Protein AF-A0A1Q7E2Q4-F1 (afdb_monomer)

Mean predicted aligned error: 7.89 Å

Sequence (112 aa):
MSAFFLVLAVLQAPPPLDEGSFVVRQDTIEIAREEFRLFAGRPAGGWSLAATTRYNHTPPGVVLSPILELAADSTPLALQYDVGDPREPVRILGQAGRGRFTLPPGRPERRR

pLDDT: mean 84.45, std 14.51, range [40.44, 97.88]

Nearest PDB structures (foldseek):
  2h1t-assembly1_B  TM=5.116E-01  e=1.587E+00  Pseudomonas aeruginosa

Secondary structure (DSSP, 8-state):
--HHHHHHHHHTPPSPSEEEEEEEEETTEEEEEEEEEEEE-TTT--EEEEEEEEE-SSSSPEEEEEEEEE-TT--EEEEEEEEE-SS--EEEEEEEETTEEE--EEPPP---

Structure (mmCIF, N/CA/C/O backbone):
data_AF-A0A1Q7E2Q4-F1
#
_entry.id   AF-A0A1Q7E2Q4-F1
#
loop_
_atom_site.group_PDB
_atom_site.id
_atom_site.type_symbol
_atom_site.label_atom_id
_atom_site.label_alt_id
_atom_site.label_comp_id
_atom_site.label_asym_id
_atom_site.label_entity_id
_atom_site.label_seq_id
_atom_site.pdbx_PDB_ins_code
_atom_site.Cartn_x
_atom_site.Cartn_y
_atom_site.Cartn_z
_atom_site.occupancy
_atom_site.B_iso_or_equiv
_atom_site.auth_seq_id
_atom_site.auth_comp_id
_atom_site.auth_asym_id
_atom_site.auth_atom_id
_atom_site.pdbx_PDB_model_num
ATOM 1 N N . MET A 1 1 ? 19.815 -4.818 3.790 1.0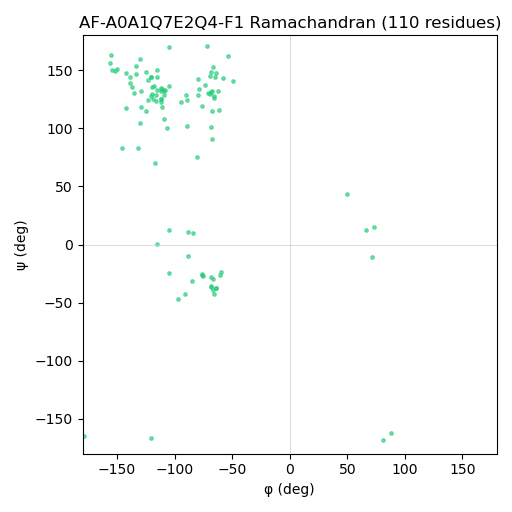0 40.44 1 MET A N 1
ATOM 2 C CA . MET A 1 1 ? 20.115 -3.441 3.342 1.00 40.44 1 MET A CA 1
ATOM 3 C C . MET A 1 1 ? 19.068 -2.866 2.374 1.00 40.44 1 MET A C 1
ATOM 5 O O . MET A 1 1 ? 19.257 -1.734 1.978 1.00 40.44 1 MET A O 1
ATOM 9 N N . SER A 1 2 ? 17.957 -3.545 2.029 1.00 51.09 2 SER A N 1
ATOM 10 C CA . SER A 1 2 ? 17.002 -3.050 1.004 1.00 51.09 2 SER A CA 1
ATOM 11 C C . SER A 1 2 ? 15.920 -2.072 1.481 1.00 51.09 2 SER A C 1
ATOM 13 O O . SER A 1 2 ? 15.535 -1.204 0.712 1.00 51.09 2 SER A O 1
ATOM 15 N N . ALA A 1 3 ? 15.435 -2.159 2.726 1.00 46.00 3 ALA A N 1
ATOM 16 C CA . ALA A 1 3 ? 14.310 -1.321 3.178 1.00 46.00 3 ALA A CA 1
ATOM 17 C C . ALA A 1 3 ? 14.651 0.182 3.261 1.00 46.00 3 ALA A C 1
ATOM 19 O O . ALA A 1 3 ? 13.801 1.029 3.019 1.00 46.00 3 ALA A O 1
ATOM 20 N N . PHE A 1 4 ? 15.917 0.520 3.534 1.00 47.38 4 PHE A N 1
ATOM 21 C CA . PHE A 1 4 ? 16.378 1.914 3.582 1.00 47.38 4 PHE A CA 1
ATOM 22 C C . PHE A 1 4 ? 16.380 2.585 2.198 1.00 47.38 4 PHE A C 1
ATOM 24 O O . PHE A 1 4 ? 16.188 3.793 2.098 1.00 47.38 4 PHE A O 1
ATOM 31 N N . PHE A 1 5 ? 16.554 1.809 1.122 1.00 54.44 5 PHE A N 1
ATOM 32 C CA . PHE A 1 5 ? 16.564 2.349 -0.239 1.00 54.44 5 PHE A CA 1
ATOM 33 C C . PHE A 1 5 ? 15.163 2.695 -0.757 1.00 54.44 5 PHE A C 1
ATOM 35 O O . PHE A 1 5 ? 15.050 3.611 -1.563 1.00 54.44 5 PHE A O 1
ATOM 42 N N . LEU A 1 6 ? 14.103 2.048 -0.258 1.00 57.53 6 LEU A N 1
ATOM 43 C CA . LEU A 1 6 ? 12.718 2.348 -0.654 1.00 57.53 6 LEU A CA 1
ATOM 44 C C . LEU A 1 6 ? 12.288 3.758 -0.222 1.00 57.53 6 LEU A C 1
ATOM 46 O O . LEU A 1 6 ? 11.711 4.502 -1.008 1.00 57.53 6 LEU A O 1
ATOM 50 N N . VAL A 1 7 ? 12.641 4.170 1.000 1.00 57.31 7 VAL A N 1
ATOM 51 C CA . VAL A 1 7 ? 12.321 5.517 1.511 1.00 57.31 7 VAL A CA 1
ATOM 52 C C . VAL A 1 7 ? 13.082 6.604 0.738 1.00 57.31 7 VAL A C 1
ATOM 54 O O . VAL A 1 7 ? 12.517 7.646 0.412 1.00 57.31 7 VAL A O 1
ATOM 57 N N . LEU A 1 8 ? 14.349 6.349 0.393 1.00 56.81 8 LEU A N 1
ATOM 58 C CA . LEU A 1 8 ? 15.168 7.255 -0.420 1.00 56.81 8 LEU A CA 1
ATOM 59 C C . LEU A 1 8 ? 14.680 7.352 -1.874 1.00 56.81 8 LEU A C 1
ATOM 61 O O . LEU A 1 8 ? 14.695 8.443 -2.441 1.00 56.81 8 LEU A O 1
ATOM 65 N N . ALA A 1 9 ? 14.201 6.249 -2.455 1.00 57.75 9 ALA A N 1
ATOM 66 C CA . ALA A 1 9 ? 13.645 6.231 -3.806 1.00 57.75 9 ALA A CA 1
ATOM 67 C C . ALA A 1 9 ? 12.374 7.088 -3.922 1.00 57.75 9 ALA A C 1
ATOM 69 O O . ALA A 1 9 ? 12.218 7.798 -4.909 1.00 57.75 9 ALA A O 1
ATOM 70 N N . VAL A 1 10 ? 11.511 7.099 -2.899 1.00 57.84 10 VAL A N 1
ATOM 71 C CA . VAL A 1 10 ? 10.313 7.960 -2.870 1.00 57.84 10 VAL A CA 1
ATOM 72 C C . VAL A 1 10 ? 10.682 9.445 -2.756 1.00 57.84 10 VAL A C 1
ATOM 74 O O . VAL A 1 10 ? 10.022 10.289 -3.357 1.00 57.84 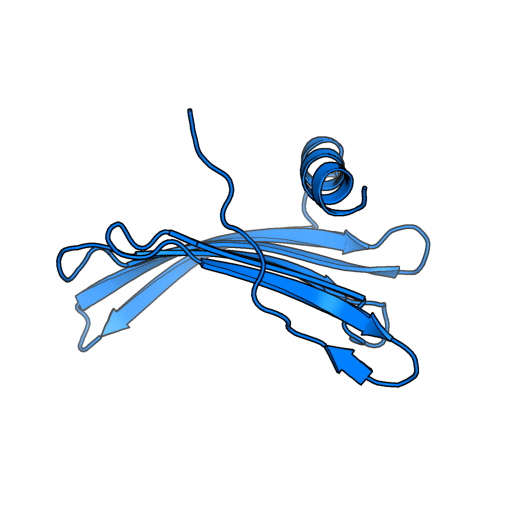10 VAL A O 1
ATOM 77 N N . LEU A 1 11 ? 11.746 9.788 -2.022 1.00 59.06 11 LEU A N 1
ATOM 78 C CA . LEU A 1 11 ? 12.146 11.186 -1.810 1.00 59.06 11 LEU A CA 1
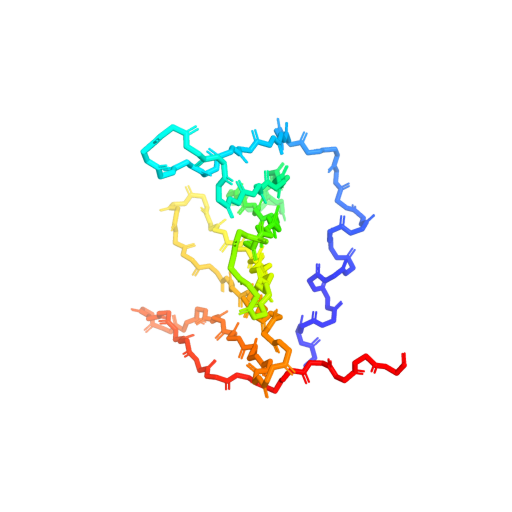ATOM 79 C C . LEU A 1 11 ? 12.853 11.816 -3.024 1.00 59.06 11 LEU A C 1
ATOM 81 O O . LEU A 1 11 ? 12.828 13.035 -3.175 1.00 59.06 11 LEU A O 1
ATOM 85 N N . GLN A 1 12 ? 13.481 11.000 -3.877 1.00 62.88 12 GLN A N 1
ATOM 86 C CA . GLN A 1 12 ? 14.110 11.429 -5.137 1.00 62.88 12 GLN A CA 1
ATOM 87 C C . GLN A 1 12 ? 13.293 11.046 -6.380 1.00 62.88 12 GLN A C 1
ATOM 89 O O . GLN A 1 12 ? 13.802 11.112 -7.502 1.00 62.88 12 GLN A O 1
ATOM 94 N N . ALA A 1 13 ? 12.042 10.620 -6.193 1.00 61.47 13 ALA A N 1
ATOM 95 C CA . ALA A 1 13 ? 11.203 10.186 -7.292 1.00 61.47 13 ALA A CA 1
ATOM 96 C C . ALA A 1 13 ? 10.901 11.359 -8.249 1.00 61.47 13 ALA A C 1
ATOM 98 O O . ALA A 1 13 ? 10.726 12.498 -7.804 1.00 61.47 13 ALA A O 1
ATOM 99 N N . PRO A 1 14 ? 10.813 11.104 -9.569 1.00 70.44 14 PRO A N 1
ATOM 100 C CA . PRO A 1 14 ? 10.190 12.046 -10.497 1.00 70.44 14 PRO A CA 1
ATOM 101 C C . PRO A 1 14 ? 8.773 12.419 -10.015 1.00 70.44 14 PRO A C 1
ATOM 103 O O . PRO A 1 14 ? 8.205 11.690 -9.197 1.00 70.44 14 PRO A O 1
ATOM 106 N N . PRO A 1 15 ? 8.186 13.528 -10.510 1.00 82.56 15 PRO A N 1
ATOM 107 C CA . PRO A 1 15 ? 6.833 13.919 -10.123 1.00 82.56 15 PRO A CA 1
ATOM 108 C C . PRO A 1 15 ? 5.862 12.735 -10.255 1.00 82.56 15 PRO A C 1
ATOM 110 O O . PRO A 1 15 ? 6.010 11.940 -11.196 1.00 82.56 15 PRO A O 1
ATOM 113 N N . PRO A 1 16 ? 4.914 12.588 -9.310 1.00 89.94 16 PRO A N 1
ATOM 114 C CA . PRO A 1 16 ? 3.973 11.481 -9.339 1.00 89.94 16 PRO A CA 1
ATOM 115 C C . PRO A 1 16 ? 3.191 11.498 -10.655 1.00 89.94 16 PRO A C 1
ATOM 117 O O . PRO A 1 16 ? 2.876 12.556 -11.199 1.00 89.94 16 PRO A O 1
ATOM 120 N N . LEU A 1 17 ? 2.904 10.306 -11.177 1.00 93.00 17 LEU A N 1
ATOM 121 C CA . LEU A 1 17 ? 1.986 10.127 -12.299 1.00 93.00 17 LEU A CA 1
ATOM 122 C C . LEU A 1 17 ? 0.570 10.550 -11.915 1.00 93.00 17 LEU A C 1
ATOM 124 O O . LEU A 1 17 ? -0.148 11.101 -12.743 1.00 93.00 17 LEU A O 1
ATOM 128 N N . ASP A 1 18 ? 0.194 10.253 -10.674 1.00 95.31 18 ASP A N 1
ATOM 129 C CA . ASP A 1 18 ? -1.088 10.600 -10.083 1.00 95.31 18 ASP A CA 1
ATOM 130 C C . ASP A 1 18 ? -0.935 10.687 -8.562 1.00 95.31 18 ASP A C 1
ATOM 132 O O . ASP A 1 18 ? -0.104 9.998 -7.961 1.00 95.31 18 ASP A O 1
ATOM 136 N N . GLU A 1 19 ? -1.730 11.533 -7.931 1.00 97.00 19 GLU A N 1
ATOM 137 C CA . GLU A 1 19 ? -1.828 11.616 -6.482 1.00 97.00 19 GLU A CA 1
ATOM 138 C C . GLU A 1 19 ? -3.208 12.114 -6.076 1.00 97.00 19 GLU A C 1
ATOM 140 O O . GLU A 1 19 ? -3.856 12.892 -6.777 1.00 97.00 19 GLU A O 1
ATOM 145 N N . GLY A 1 20 ? -3.669 11.679 -4.911 1.00 97.50 20 GLY A N 1
ATOM 146 C CA . GLY A 1 20 ? -5.000 12.047 -4.475 1.00 97.50 20 GLY A CA 1
ATOM 147 C C . GLY A 1 20 ? -5.362 11.503 -3.114 1.00 97.50 20 GLY A C 1
ATOM 148 O O . GLY A 1 20 ? -4.517 11.065 -2.329 1.00 97.50 20 GLY A O 1
ATOM 149 N N . SER A 1 21 ? -6.661 11.555 -2.835 1.00 97.56 21 SER A N 1
ATOM 150 C CA . SER A 1 21 ? -7.211 11.001 -1.610 1.00 97.56 21 SER A CA 1
ATOM 151 C C . SER A 1 21 ? -8.518 10.269 -1.858 1.00 97.56 21 SER A C 1
ATOM 153 O O . SER A 1 21 ? -9.339 10.698 -2.670 1.00 97.56 21 SER A O 1
ATOM 155 N N . PHE A 1 22 ? -8.717 9.188 -1.112 1.00 96.38 22 PHE A N 1
ATOM 156 C CA . PHE A 1 22 ? -9.973 8.458 -1.040 1.00 96.38 22 PHE A CA 1
ATOM 157 C C . PHE A 1 22 ? -10.550 8.552 0.369 1.00 96.38 22 PHE A C 1
ATOM 159 O O . PHE A 1 22 ? -9.830 8.659 1.364 1.00 96.38 22 PHE A O 1
ATOM 166 N N . VAL A 1 23 ? -11.875 8.499 0.456 1.00 96.25 23 VAL A N 1
ATOM 167 C CA . VAL A 1 23 ? -12.596 8.431 1.726 1.00 96.25 23 VAL A CA 1
ATOM 168 C C . VAL A 1 23 ? -13.252 7.065 1.826 1.00 96.25 23 VAL A C 1
ATOM 170 O O . VAL A 1 23 ? -14.030 6.684 0.952 1.00 96.25 23 VAL A O 1
ATOM 173 N N . VAL A 1 24 ? -12.968 6.345 2.908 1.00 93.69 24 VAL A N 1
ATOM 174 C CA . VAL A 1 24 ? -13.636 5.084 3.233 1.00 93.69 24 VAL A CA 1
ATOM 175 C C . VAL A 1 24 ? -14.857 5.417 4.074 1.00 93.69 24 VAL A C 1
ATOM 177 O O . VAL A 1 24 ? -14.741 6.080 5.109 1.00 93.69 24 VAL A O 1
ATOM 180 N N . ARG A 1 25 ? -16.033 4.972 3.630 1.00 95.06 25 ARG A N 1
ATOM 181 C CA . ARG A 1 25 ? -17.293 5.202 4.337 1.00 95.06 25 ARG A CA 1
ATOM 182 C C . ARG A 1 25 ? -17.976 3.898 4.707 1.00 95.06 25 ARG A C 1
ATOM 184 O O . ARG A 1 25 ? -17.982 2.961 3.915 1.00 95.06 25 ARG A O 1
ATOM 191 N N . GLN A 1 26 ? -18.610 3.894 5.870 1.00 94.38 26 GLN A N 1
ATOM 192 C CA . GLN A 1 26 ? -19.547 2.868 6.307 1.00 94.38 26 GLN A CA 1
ATOM 193 C C . GLN A 1 26 ? -20.869 3.556 6.635 1.00 94.38 26 GLN A C 1
ATOM 195 O O . GLN A 1 26 ? -20.880 4.508 7.406 1.00 94.38 26 GLN A O 1
ATOM 200 N N . ASP A 1 27 ? -21.967 3.129 6.009 1.00 94.31 27 ASP A N 1
ATOM 201 C CA . ASP A 1 27 ? -23.303 3.702 6.237 1.00 94.31 27 ASP A CA 1
ATOM 202 C C . ASP A 1 27 ? -23.321 5.240 6.152 1.00 94.31 27 ASP A C 1
ATOM 204 O O . ASP A 1 27 ? -23.910 5.930 6.977 1.00 94.31 27 ASP A O 1
ATOM 208 N N . THR A 1 28 ? -22.634 5.785 5.137 1.00 92.38 28 THR A N 1
ATOM 209 C CA . THR A 1 28 ? -22.392 7.226 4.882 1.00 92.38 28 THR A CA 1
ATOM 210 C C . THR A 1 28 ? -21.421 7.938 5.830 1.00 92.38 28 THR A C 1
ATOM 212 O O . THR A 1 28 ? -20.958 9.034 5.510 1.00 92.38 28 THR A O 1
ATOM 215 N N . ILE A 1 29 ? -21.030 7.305 6.932 1.00 93.25 29 ILE A N 1
ATOM 216 C CA . ILE A 1 29 ? -20.071 7.838 7.898 1.00 93.25 29 ILE A CA 1
ATOM 217 C C . ILE A 1 29 ? -18.653 7.642 7.362 1.00 93.25 29 ILE A C 1
ATOM 219 O O . ILE A 1 29 ? -18.277 6.539 6.977 1.00 93.25 29 ILE A O 1
ATOM 223 N N . GLU A 1 30 ? -17.850 8.707 7.332 1.00 94.50 30 GLU A N 1
ATOM 224 C CA . GLU A 1 30 ? -16.414 8.617 7.040 1.00 94.50 30 GLU A CA 1
ATOM 225 C C . GLU A 1 30 ? -15.699 7.877 8.173 1.00 94.50 30 GLU A C 1
ATOM 227 O O . GLU A 1 30 ? -15.659 8.355 9.308 1.00 94.50 30 GLU A O 1
ATOM 232 N N . ILE A 1 31 ? -15.144 6.704 7.852 1.00 95.38 31 ILE A N 1
ATOM 233 C CA . ILE A 1 31 ? -14.434 5.857 8.814 1.00 95.38 31 ILE A CA 1
ATOM 234 C C . ILE A 1 31 ? -12.913 5.898 8.659 1.00 95.38 31 ILE A C 1
ATOM 236 O O . ILE A 1 31 ? -12.183 5.653 9.625 1.00 95.38 31 ILE A O 1
ATOM 240 N N . ALA A 1 32 ? -12.434 6.238 7.461 1.00 96.06 32 ALA A N 1
ATOM 241 C CA . ALA A 1 32 ? -11.021 6.431 7.185 1.00 96.06 32 ALA A CA 1
ATOM 242 C C . ALA A 1 32 ? -10.787 7.353 5.991 1.00 96.06 32 ALA A C 1
ATOM 244 O O . ALA A 1 32 ? -11.662 7.558 5.146 1.00 96.06 32 ALA A O 1
ATOM 245 N N . ARG A 1 33 ? -9.558 7.851 5.902 1.00 96.56 33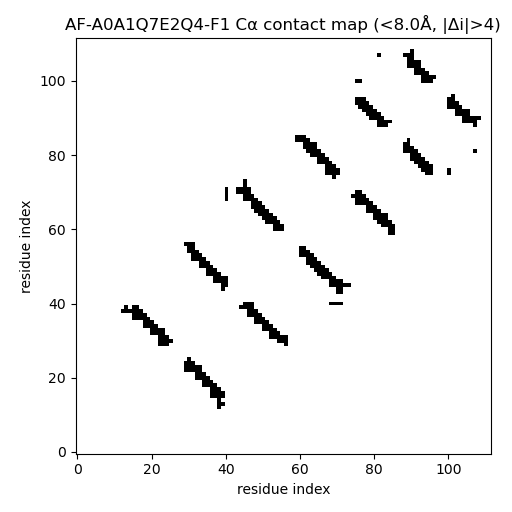 ARG A N 1
ATOM 246 C CA . ARG A 1 33 ? -9.060 8.616 4.762 1.00 96.56 33 ARG A CA 1
ATOM 247 C C . ARG A 1 33 ? -7.738 8.041 4.297 1.00 96.56 33 ARG A C 1
ATOM 249 O O . ARG A 1 33 ? -6.857 7.811 5.124 1.00 96.56 33 ARG A O 1
ATOM 256 N N . GLU A 1 34 ? -7.623 7.834 2.996 1.00 97.50 34 GLU A N 1
ATOM 257 C CA . GLU A 1 34 ? -6.407 7.400 2.320 1.00 97.50 34 GLU A CA 1
ATOM 258 C C . GLU A 1 34 ? -5.829 8.551 1.507 1.00 97.50 34 GLU A C 1
ATOM 260 O O . GLU A 1 34 ? -6.556 9.219 0.780 1.00 97.50 34 GLU A O 1
ATOM 265 N N . GLU A 1 35 ? -4.529 8.771 1.627 1.00 97.88 35 GLU A N 1
ATOM 266 C CA . GLU A 1 35 ? -3.741 9.636 0.750 1.00 97.88 35 GLU A CA 1
ATOM 267 C C . GLU A 1 35 ? -2.813 8.736 -0.061 1.00 97.88 35 GLU A C 1
ATOM 269 O O . GLU A 1 35 ? -2.176 7.856 0.522 1.00 97.88 35 GLU A O 1
ATOM 274 N N . PHE A 1 36 ? -2.719 8.937 -1.375 1.00 97.12 36 PHE A N 1
ATOM 275 C CA . PHE A 1 36 ? -1.876 8.110 -2.235 1.00 97.12 36 PHE A CA 1
ATOM 276 C C . PHE A 1 36 ? -1.038 8.938 -3.204 1.00 97.12 36 PHE A C 1
ATOM 278 O O . PHE A 1 36 ? -1.418 10.035 -3.613 1.00 97.12 36 PHE A O 1
ATOM 285 N N . ARG A 1 37 ? 0.098 8.364 -3.597 1.00 96.19 37 ARG A N 1
ATOM 286 C CA . ARG A 1 37 ? 0.951 8.825 -4.691 1.00 96.19 37 ARG A CA 1
ATOM 287 C C . ARG A 1 37 ? 1.367 7.642 -5.546 1.00 96.19 37 ARG A C 1
ATOM 289 O O . ARG A 1 37 ? 1.850 6.636 -5.022 1.00 96.19 37 ARG A O 1
ATOM 296 N N . LEU A 1 38 ? 1.202 7.789 -6.851 1.00 94.62 38 LEU A N 1
ATOM 297 C CA . LEU A 1 38 ? 1.575 6.821 -7.868 1.00 94.62 38 LEU A CA 1
ATOM 298 C C . LEU A 1 38 ? 2.774 7.353 -8.652 1.00 94.62 38 LEU A C 1
ATOM 300 O O . LEU A 1 38 ? 2.763 8.490 -9.115 1.00 94.62 38 LEU A O 1
ATOM 304 N N . PHE A 1 39 ? 3.795 6.532 -8.856 1.00 92.62 39 PHE A N 1
ATOM 305 C CA . PHE A 1 39 ? 5.000 6.903 -9.593 1.00 92.62 39 PHE A CA 1
ATOM 306 C C . PHE A 1 39 ? 5.253 5.930 -10.740 1.00 92.62 39 PHE A C 1
ATOM 308 O O . PHE A 1 39 ? 4.969 4.737 -10.645 1.00 92.62 39 PHE A O 1
ATOM 315 N N . ALA A 1 40 ? 5.838 6.434 -11.827 1.00 90.56 40 ALA A N 1
ATOM 316 C CA . ALA A 1 40 ? 6.291 5.593 -12.927 1.00 90.56 40 ALA A CA 1
ATOM 317 C C . ALA A 1 40 ? 7.516 4.774 -12.501 1.00 90.56 40 ALA A C 1
ATOM 319 O O . ALA A 1 40 ? 8.509 5.343 -12.041 1.00 90.56 40 ALA A O 1
ATOM 320 N N . GLY A 1 41 ? 7.488 3.463 -12.736 1.00 83.00 41 GLY A N 1
ATOM 321 C CA . GLY A 1 41 ? 8.657 2.604 -12.582 1.00 83.00 41 GLY A CA 1
ATOM 322 C C . GLY A 1 41 ? 9.695 2.913 -13.664 1.00 83.00 41 GLY A C 1
ATOM 323 O O . GLY A 1 41 ? 9.376 2.976 -14.853 1.00 83.00 41 GLY A O 1
ATOM 324 N N . ARG A 1 42 ? 10.952 3.137 -13.268 1.00 72.62 42 ARG A N 1
ATOM 325 C CA . ARG A 1 42 ? 12.071 3.407 -14.187 1.00 72.62 42 ARG A CA 1
ATOM 326 C C . ARG A 1 42 ? 13.294 2.570 -13.805 1.00 72.62 42 ARG A C 1
ATOM 328 O O . ARG A 1 42 ? 13.523 2.372 -12.616 1.00 72.62 42 ARG A O 1
ATOM 335 N N . PRO A 1 43 ? 14.121 2.126 -14.773 1.00 58.31 43 PRO A N 1
ATOM 336 C CA . PRO A 1 43 ? 13.976 2.270 -16.229 1.00 58.31 43 PRO A CA 1
ATOM 337 C C . PRO A 1 43 ? 13.177 1.139 -16.910 1.00 58.31 43 PRO A C 1
ATOM 339 O O . PRO A 1 43 ? 12.837 1.269 -18.079 1.00 58.31 43 PRO A O 1
ATOM 342 N N . ALA A 1 44 ? 12.864 0.046 -16.208 1.00 65.88 44 ALA A N 1
ATOM 343 C CA . ALA A 1 44 ? 12.265 -1.167 -16.784 1.00 65.88 44 ALA A CA 1
ATOM 344 C C . ALA A 1 44 ? 10.722 -1.134 -16.937 1.00 65.88 44 ALA A C 1
ATOM 346 O O . ALA A 1 44 ? 10.115 -2.159 -17.243 1.00 65.88 44 ALA A O 1
ATOM 347 N N . GLY A 1 45 ? 10.084 0.025 -16.731 1.00 83.69 45 GLY A N 1
ATOM 348 C CA . GLY A 1 45 ? 8.625 0.171 -16.700 1.00 83.69 45 GLY A CA 1
ATOM 349 C C . GLY A 1 45 ? 8.004 -0.231 -15.356 1.00 83.69 45 GLY A C 1
ATOM 350 O O . GLY A 1 45 ? 8.711 -0.406 -14.364 1.00 83.69 45 GLY A O 1
ATOM 351 N N . GLY A 1 46 ? 6.675 -0.359 -15.326 1.00 90.69 46 GLY A N 1
ATOM 352 C CA . GLY A 1 46 ? 5.910 -0.627 -14.103 1.00 90.69 46 GLY A CA 1
ATOM 353 C C . GLY A 1 46 ? 5.518 0.643 -13.352 1.00 90.69 46 GLY A C 1
ATOM 354 O O . GLY A 1 46 ? 5.519 1.741 -13.917 1.00 90.69 46 GLY A O 1
ATOM 355 N N . TRP A 1 47 ? 5.166 0.497 -12.080 1.00 93.38 47 TRP A N 1
ATOM 356 C CA . TRP A 1 47 ? 4.774 1.613 -11.224 1.00 93.38 47 TRP A CA 1
ATOM 357 C C . TRP A 1 47 ? 4.985 1.292 -9.750 1.00 93.38 47 TRP A C 1
ATOM 359 O O . TRP A 1 47 ? 5.012 0.128 -9.344 1.00 93.38 47 TRP A O 1
ATOM 369 N N . SER A 1 48 ? 5.129 2.341 -8.947 1.00 94.00 48 SER A N 1
ATOM 370 C CA . SER A 1 48 ? 5.116 2.234 -7.495 1.00 94.00 48 SER A CA 1
ATOM 371 C C . SER A 1 48 ? 3.992 3.065 -6.895 1.00 94.00 48 SER A C 1
ATOM 373 O O . SER A 1 48 ? 3.639 4.127 -7.404 1.00 94.00 48 SER A O 1
ATOM 375 N N . LEU A 1 49 ? 3.407 2.549 -5.821 1.00 95.12 49 LEU A N 1
ATOM 376 C CA . LEU A 1 49 ? 2.356 3.195 -5.047 1.00 95.12 49 LEU A CA 1
ATOM 377 C C . LEU A 1 49 ? 2.861 3.384 -3.627 1.00 95.12 49 LEU A C 1
ATOM 379 O O . LEU A 1 49 ? 3.307 2.425 -3.002 1.00 95.12 49 LEU A O 1
ATOM 383 N N . ALA A 1 50 ? 2.733 4.598 -3.109 1.00 96.06 50 ALA A N 1
ATOM 384 C CA . ALA A 1 50 ? 2.830 4.877 -1.687 1.00 96.06 50 ALA A CA 1
ATOM 385 C C . ALA A 1 50 ? 1.476 5.409 -1.219 1.00 96.06 50 ALA A C 1
ATOM 387 O O . ALA A 1 50 ? 0.991 6.400 -1.765 1.00 96.06 50 ALA A O 1
ATOM 388 N N . ALA A 1 51 ? 0.874 4.768 -0.220 1.00 96.75 51 ALA A N 1
ATOM 389 C CA . ALA A 1 51 ? -0.381 5.228 0.360 1.00 96.75 51 ALA A CA 1
ATOM 390 C C . ALA A 1 51 ? -0.307 5.307 1.886 1.00 96.75 51 ALA A C 1
ATOM 392 O O . ALA A 1 51 ? 0.569 4.727 2.531 1.00 96.75 51 ALA A O 1
ATOM 393 N N . THR A 1 52 ? -1.207 6.077 2.482 1.00 97.31 52 THR A N 1
ATOM 394 C CA . THR A 1 52 ? -1.406 6.133 3.930 1.00 97.31 52 THR A CA 1
ATOM 395 C C . THR A 1 52 ? -2.883 6.272 4.238 1.00 97.31 52 THR A C 1
ATOM 397 O O . THR A 1 52 ? -3.494 7.288 3.917 1.00 97.31 52 THR A O 1
ATOM 400 N N . THR A 1 53 ? -3.431 5.274 4.920 1.00 97.00 53 THR A N 1
ATOM 401 C CA . THR A 1 53 ? -4.838 5.193 5.305 1.00 97.00 53 THR A CA 1
ATOM 402 C C . THR A 1 53 ? -4.958 5.324 6.814 1.00 97.00 53 THR A C 1
ATOM 404 O O . THR A 1 53 ? -4.366 4.546 7.559 1.00 97.00 53 THR A O 1
ATOM 407 N N . ARG A 1 54 ? -5.718 6.312 7.289 1.00 95.50 54 ARG A N 1
ATOM 408 C CA . ARG A 1 54 ? -5.925 6.571 8.722 1.00 95.50 54 ARG A CA 1
ATOM 409 C C . ARG A 1 54 ? -7.355 6.213 9.111 1.00 95.50 54 ARG A C 1
ATOM 411 O O . ARG A 1 54 ? -8.281 6.933 8.743 1.00 95.50 54 ARG A O 1
ATOM 418 N N . TYR A 1 55 ? -7.525 5.117 9.848 1.00 94.19 55 TYR A N 1
ATOM 419 C CA . TYR A 1 55 ? -8.798 4.689 10.429 1.00 94.19 55 TYR A CA 1
ATOM 420 C C . TYR A 1 55 ? -8.950 5.317 11.812 1.00 94.19 55 TYR A C 1
ATOM 422 O O . TYR A 1 55 ? -8.337 4.859 12.773 1.00 94.19 55 TYR A O 1
ATOM 430 N N . ASN A 1 56 ? -9.762 6.370 11.914 1.00 84.50 56 ASN A N 1
ATOM 431 C CA . ASN A 1 56 ? -9.882 7.177 13.138 1.00 84.50 56 ASN A CA 1
ATOM 432 C C . ASN A 1 56 ? -11.273 7.104 13.785 1.00 84.50 56 ASN A C 1
ATOM 434 O O . ASN A 1 56 ? -11.513 7.762 14.794 1.00 84.50 56 ASN A O 1
ATOM 438 N N . HIS A 1 57 ? -12.198 6.334 13.210 1.00 82.56 57 HIS A N 1
ATOM 439 C CA . HIS A 1 57 ? -13.592 6.317 13.656 1.00 82.56 57 HIS A CA 1
ATOM 440 C C . HIS A 1 57 ? -13.826 5.551 14.961 1.00 82.56 57 HIS A C 1
ATOM 442 O O . HI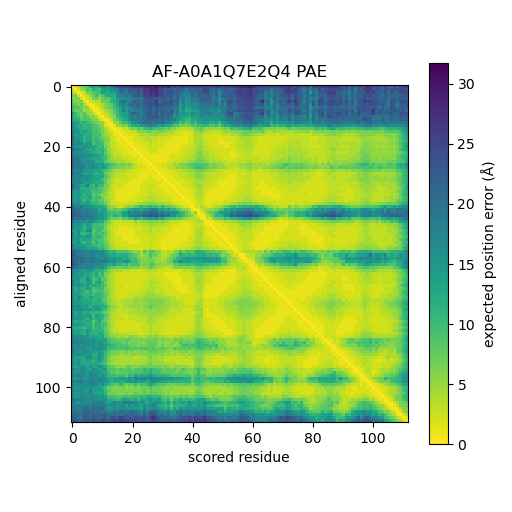S A 1 57 ? -14.745 5.873 15.710 1.00 82.56 57 HIS A O 1
ATOM 448 N N . THR A 1 58 ? -12.988 4.562 15.275 1.00 76.00 58 THR A N 1
ATOM 449 C CA . THR A 1 58 ? -13.073 3.809 16.531 1.00 76.00 58 THR A CA 1
ATOM 450 C C . THR A 1 58 ? -11.705 3.779 17.205 1.00 76.00 58 THR A C 1
ATOM 452 O O . THR A 1 58 ? -10.756 3.266 16.615 1.00 76.00 58 THR A O 1
ATOM 455 N N . PRO A 1 59 ? -11.564 4.334 18.421 1.00 80.94 59 PRO A N 1
ATOM 456 C CA . PRO A 1 59 ? -10.305 4.285 19.151 1.00 80.94 59 PRO A CA 1
ATOM 457 C C . PRO A 1 59 ? -9.949 2.866 19.641 1.00 80.94 59 PRO A C 1
ATOM 459 O O . PRO A 1 59 ? -10.834 2.136 20.097 1.00 80.94 59 PRO A O 1
ATOM 462 N N . PRO A 1 60 ? -8.655 2.497 19.667 1.00 81.31 60 PRO A N 1
ATOM 463 C CA . PRO A 1 60 ? -7.522 3.248 19.133 1.00 81.31 60 PRO A CA 1
ATOM 464 C C . PRO A 1 60 ? -7.504 3.201 17.600 1.00 81.31 60 PRO A C 1
ATOM 466 O O . PRO A 1 60 ? -7.727 2.150 17.008 1.00 81.31 60 PRO A O 1
ATOM 469 N N . GLY A 1 61 ? -7.230 4.346 16.970 1.00 88.12 61 GLY A N 1
ATOM 470 C CA . GLY A 1 61 ? -7.135 4.422 15.514 1.00 88.12 61 GLY A CA 1
ATOM 471 C C . GLY A 1 61 ? -5.943 3.632 14.972 1.00 88.12 61 GLY A C 1
ATOM 472 O O . GLY A 1 61 ? -4.935 3.475 15.661 1.00 88.12 61 GLY A O 1
ATOM 473 N N . VAL A 1 62 ? -6.060 3.162 13.732 1.00 92.62 62 VAL A N 1
ATOM 474 C CA . VAL A 1 62 ? -5.039 2.362 13.041 1.00 92.62 62 VAL A CA 1
ATOM 475 C C . VAL A 1 62 ? -4.584 3.104 11.790 1.00 92.62 62 VAL A C 1
ATOM 477 O O . VAL A 1 62 ? -5.405 3.622 11.029 1.00 92.62 62 VAL A O 1
ATOM 480 N N . VAL A 1 63 ? -3.273 3.152 11.559 1.00 94.75 63 VAL A N 1
ATOM 481 C CA . VAL A 1 63 ? -2.691 3.708 10.330 1.00 94.75 63 VAL A CA 1
ATOM 482 C C . VAL A 1 63 ? -2.112 2.587 9.484 1.00 94.75 63 VAL A C 1
ATOM 484 O O . VAL A 1 63 ? -1.323 1.788 9.975 1.00 94.75 63 VAL A O 1
ATOM 487 N N . LEU A 1 64 ? -2.482 2.538 8.212 1.00 95.38 64 LEU A N 1
ATOM 488 C CA . LEU A 1 64 ? -1.979 1.578 7.239 1.00 95.38 64 LEU A CA 1
ATOM 489 C C . LEU A 1 64 ? -1.133 2.337 6.220 1.00 95.38 64 LEU A C 1
ATOM 491 O O . LEU A 1 64 ? -1.617 3.289 5.618 1.00 95.38 64 LEU A O 1
ATOM 495 N N . SER A 1 65 ? 0.116 1.936 6.019 1.00 96.44 65 SER A N 1
ATOM 496 C CA . SER A 1 65 ? 1.042 2.623 5.115 1.00 96.44 65 SER A CA 1
ATOM 497 C C . SER A 1 65 ? 1.736 1.623 4.186 1.00 96.44 65 SER A C 1
ATOM 499 O O . SER A 1 65 ? 2.840 1.160 4.493 1.00 96.44 65 SER A O 1
ATOM 501 N N . PRO A 1 66 ? 1.083 1.223 3.076 1.00 95.69 66 PRO A N 1
ATOM 502 C CA . PRO A 1 66 ? 1.698 0.380 2.063 1.0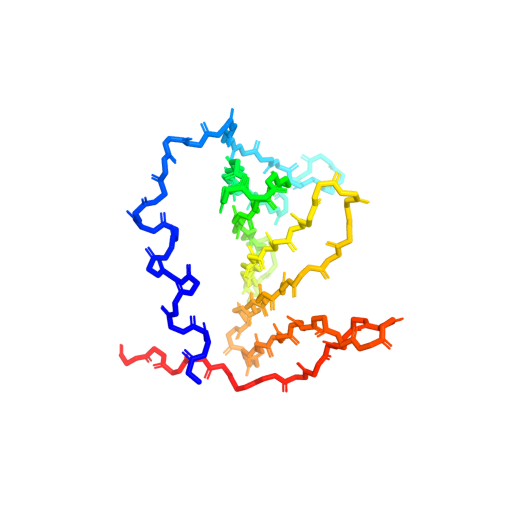0 95.69 66 PRO A CA 1
ATOM 503 C C . PRO A 1 66 ? 2.598 1.184 1.116 1.00 95.69 66 PRO A C 1
ATOM 505 O O . PRO A 1 66 ? 2.269 2.291 0.687 1.00 95.69 66 PRO A O 1
ATOM 508 N N . ILE A 1 67 ? 3.711 0.564 0.738 1.00 95.38 67 ILE A N 1
ATOM 509 C CA . ILE A 1 67 ? 4.561 0.920 -0.393 1.00 95.38 67 ILE A CA 1
ATOM 510 C C . ILE A 1 67 ? 4.674 -0.331 -1.262 1.00 95.38 67 ILE A C 1
ATOM 512 O O . ILE A 1 67 ? 5.223 -1.340 -0.818 1.00 95.38 67 ILE A O 1
ATOM 516 N N . LEU A 1 68 ? 4.139 -0.281 -2.477 1.00 94.38 68 LEU A N 1
ATOM 517 C CA . LEU A 1 68 ? 4.109 -1.395 -3.424 1.00 94.38 68 LEU A CA 1
ATOM 518 C C . LEU A 1 68 ? 4.893 -1.026 -4.679 1.00 94.38 68 LEU A C 1
ATOM 520 O O . LEU A 1 68 ? 4.712 0.062 -5.218 1.00 94.38 68 LEU A O 1
ATOM 524 N N . GLU A 1 69 ? 5.701 -1.955 -5.176 1.00 92.88 69 GLU A N 1
ATOM 525 C CA . GLU A 1 69 ? 6.347 -1.855 -6.483 1.00 92.88 69 GLU A CA 1
ATOM 526 C C . GLU A 1 69 ? 5.889 -3.004 -7.377 1.00 92.88 69 GLU A C 1
ATOM 528 O O . GLU A 1 69 ? 6.032 -4.177 -7.013 1.00 92.88 69 GLU A O 1
ATOM 533 N N . LEU A 1 70 ? 5.369 -2.666 -8.556 1.00 92.19 70 LEU A N 1
ATOM 534 C CA . LEU A 1 70 ? 5.001 -3.623 -9.594 1.00 92.19 70 LEU A CA 1
ATOM 535 C C . LEU A 1 70 ? 5.862 -3.428 -10.843 1.00 92.19 70 LEU A C 1
ATOM 537 O O . LEU A 1 70 ? 6.177 -2.304 -11.240 1.00 92.19 70 LEU A O 1
ATOM 541 N N . ALA A 1 71 ? 6.188 -4.537 -11.500 1.00 91.38 71 ALA A N 1
ATOM 542 C CA . ALA A 1 71 ? 6.760 -4.541 -12.838 1.00 91.38 71 ALA A CA 1
ATOM 543 C C . ALA A 1 71 ? 5.716 -4.151 -13.902 1.00 91.38 71 ALA A C 1
ATOM 545 O O . ALA A 1 71 ? 4.518 -4.051 -13.633 1.00 91.38 71 ALA A O 1
ATOM 546 N N . ALA A 1 72 ? 6.171 -3.933 -15.139 1.00 91.56 72 ALA A N 1
ATOM 547 C CA . ALA A 1 72 ? 5.310 -3.548 -16.262 1.00 91.56 72 ALA A CA 1
ATOM 548 C C . ALA A 1 72 ? 4.212 -4.580 -16.590 1.00 91.56 72 ALA A C 1
ATOM 550 O O . ALA A 1 72 ? 3.160 -4.217 -17.106 1.00 91.56 72 ALA A O 1
ATOM 551 N N . ASP A 1 73 ? 4.438 -5.850 -16.263 1.00 91.62 73 ASP A N 1
ATOM 552 C CA . ASP A 1 73 ? 3.484 -6.955 -16.404 1.00 91.62 73 ASP A CA 1
ATOM 553 C C . ASP A 1 73 ? 2.584 -7.137 -15.163 1.00 91.62 73 ASP A C 1
ATOM 555 O O . ASP A 1 73 ? 1.868 -8.128 -15.055 1.00 91.62 73 ASP A O 1
ATOM 559 N N . SER A 1 74 ? 2.605 -6.178 -14.230 1.00 89.75 74 SER A N 1
ATOM 560 C CA . SER A 1 74 ? 1.922 -6.221 -12.928 1.00 89.75 74 SER A CA 1
ATOM 561 C C . SER A 1 74 ? 2.442 -7.285 -11.953 1.00 89.75 74 SER A C 1
ATOM 563 O O . SER A 1 74 ? 1.824 -7.510 -10.910 1.00 89.75 74 SER A O 1
ATOM 565 N N . THR A 1 75 ? 3.592 -7.912 -12.225 1.00 91.44 75 THR A N 1
ATOM 566 C CA . THR A 1 75 ? 4.244 -8.805 -11.261 1.00 91.44 75 THR A CA 1
ATOM 567 C C . THR A 1 75 ? 4.726 -8.005 -10.039 1.00 91.44 75 THR A C 1
ATOM 569 O O . THR A 1 75 ? 5.460 -7.027 -10.212 1.00 91.44 75 THR A O 1
ATOM 572 N N . PRO A 1 76 ? 4.379 -8.400 -8.795 1.00 91.25 76 PRO A N 1
ATOM 573 C CA . PRO A 1 76 ? 4.879 -7.737 -7.592 1.00 91.25 76 PRO A CA 1
ATOM 574 C C . PRO A 1 76 ? 6.384 -7.920 -7.416 1.00 91.25 76 PRO A C 1
ATOM 576 O O . PRO A 1 76 ? 6.881 -9.047 -7.382 1.00 91.25 76 PRO A O 1
ATOM 579 N N . LEU A 1 77 ? 7.103 -6.810 -7.268 1.00 90.44 77 LEU A N 1
ATOM 580 C CA . LEU A 1 77 ? 8.552 -6.788 -7.060 1.00 90.44 77 LEU A CA 1
ATOM 581 C C . LEU A 1 77 ? 8.894 -6.657 -5.578 1.00 90.44 77 LEU A C 1
ATOM 583 O O . LEU A 1 77 ? 9.696 -7.432 -5.044 1.00 90.44 77 LEU A O 1
ATOM 587 N N . ALA A 1 78 ? 8.233 -5.720 -4.900 1.00 91.94 78 ALA A N 1
ATOM 588 C CA . ALA A 1 78 ? 8.431 -5.447 -3.487 1.00 91.94 78 ALA A CA 1
ATOM 589 C C . ALA A 1 78 ? 7.151 -4.918 -2.833 1.00 91.94 78 ALA A C 1
ATOM 591 O O . ALA A 1 78 ? 6.332 -4.262 -3.471 1.00 91.94 78 ALA A O 1
ATOM 592 N N . LEU A 1 79 ? 7.006 -5.192 -1.538 1.00 93.94 79 LEU A N 1
ATOM 593 C CA . LEU A 1 79 ? 5.993 -4.597 -0.676 1.00 93.94 79 LEU A CA 1
ATOM 594 C C . LEU A 1 79 ? 6.653 -4.223 0.649 1.00 93.94 79 LEU A C 1
ATOM 596 O O . LEU A 1 79 ? 7.380 -5.018 1.242 1.00 93.94 79 LEU A O 1
ATOM 600 N N . GLN A 1 80 ? 6.353 -3.042 1.154 1.00 94.50 80 GLN A N 1
ATOM 601 C CA . GLN A 1 80 ? 6.453 -2.738 2.571 1.00 94.50 80 GLN A CA 1
ATOM 602 C C . GLN A 1 80 ? 5.066 -2.334 3.031 1.00 94.50 80 GLN A C 1
ATOM 604 O O . GLN A 1 80 ? 4.447 -1.474 2.422 1.00 94.50 80 GLN A O 1
ATOM 609 N N . TYR A 1 81 ? 4.569 -2.954 4.090 1.00 94.38 81 TYR A N 1
ATOM 610 C CA . TYR A 1 81 ? 3.272 -2.620 4.642 1.00 94.38 81 TYR A CA 1
ATOM 611 C C . TYR A 1 81 ? 3.391 -2.403 6.140 1.00 94.38 81 TYR A C 1
ATOM 613 O O . TYR A 1 81 ? 3.568 -3.349 6.908 1.00 94.38 81 TYR A O 1
ATOM 621 N N . ASP A 1 82 ? 3.347 -1.132 6.527 1.00 93.81 82 ASP A N 1
ATOM 622 C CA . ASP A 1 82 ? 3.425 -0.716 7.918 1.00 93.81 82 ASP A CA 1
ATOM 623 C C . ASP A 1 82 ? 2.013 -0.549 8.486 1.00 93.81 82 ASP A C 1
ATOM 625 O O . ASP A 1 82 ? 1.207 0.225 7.972 1.00 93.81 82 ASP A O 1
ATOM 629 N N . VAL A 1 83 ? 1.726 -1.280 9.559 1.00 92.88 83 VAL A N 1
ATOM 630 C CA . VAL A 1 83 ? 0.499 -1.188 10.349 1.00 92.88 83 VAL A CA 1
ATOM 631 C C . VAL A 1 83 ? 0.851 -0.489 11.657 1.00 92.88 83 VAL A C 1
ATOM 633 O O . VAL A 1 83 ? 1.423 -1.079 12.573 1.00 92.88 83 VAL A O 1
ATOM 636 N N . GLY A 1 84 ? 0.539 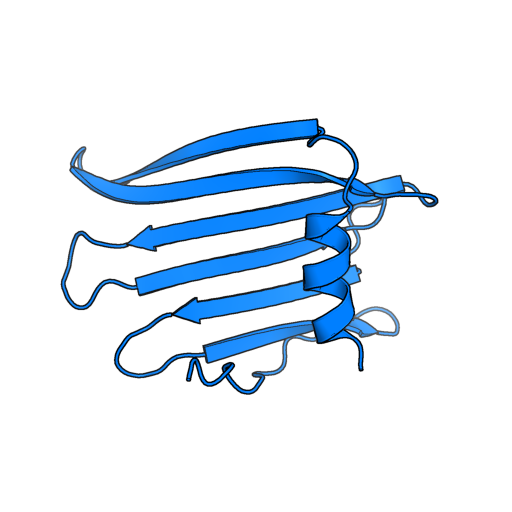0.800 11.727 1.00 90.56 84 GLY A N 1
ATOM 637 C CA . GLY A 1 84 ? 0.603 1.607 12.936 1.00 90.56 84 GLY A CA 1
ATOM 638 C C . GLY A 1 84 ? -0.630 1.383 13.805 1.00 90.56 84 GLY A C 1
ATOM 639 O O . GLY A 1 84 ? -1.516 2.234 13.833 1.00 90.56 84 GLY A O 1
ATOM 640 N N . ASP A 1 85 ? -0.686 0.245 14.496 1.00 84.50 85 ASP A N 1
ATOM 641 C CA . ASP A 1 85 ? -1.598 0.018 15.621 1.00 84.50 85 ASP A CA 1
ATOM 642 C C . ASP A 1 85 ? -0.890 0.451 16.926 1.00 84.50 85 ASP A C 1
ATOM 644 O O . ASP A 1 85 ? 0.247 0.030 17.167 1.00 84.50 85 ASP A O 1
ATOM 648 N N . PRO A 1 86 ? -1.509 1.290 17.782 1.00 80.38 86 PRO A N 1
ATOM 649 C CA . PRO A 1 86 ? -0.912 1.715 19.051 1.00 80.38 86 PRO A CA 1
ATOM 650 C C . PRO A 1 86 ? -0.588 0.579 20.030 1.00 80.38 86 PRO A C 1
ATOM 652 O O . PRO A 1 86 ? 0.244 0.763 20.918 1.00 80.38 86 PRO A O 1
ATOM 655 N N . ARG A 1 87 ? -1.257 -0.570 19.913 1.00 85.88 87 ARG A N 1
ATOM 656 C CA . ARG A 1 87 ? -1.071 -1.742 20.776 1.00 85.88 87 ARG A CA 1
ATOM 657 C C . ARG A 1 87 ? -0.022 -2.691 20.218 1.00 85.88 87 ARG A C 1
ATOM 659 O O . ARG A 1 87 ? 0.802 -3.196 20.975 1.00 85.88 87 ARG A O 1
ATOM 666 N N . GLU A 1 88 ? -0.055 -2.927 18.912 1.00 85.56 88 GLU A N 1
ATOM 667 C CA . GLU A 1 88 ? 0.807 -3.906 18.256 1.00 85.56 88 GLU A CA 1
ATOM 668 C C . GLU A 1 88 ? 1.203 -3.432 16.851 1.00 85.56 88 GLU A C 1
ATOM 670 O O . GLU A 1 88 ? 0.583 -3.813 15.859 1.00 85.56 88 GLU A O 1
ATOM 675 N N . PRO A 1 89 ? 2.236 -2.581 16.727 1.00 87.38 89 PRO A N 1
ATOM 676 C CA . PRO A 1 89 ? 2.699 -2.154 15.419 1.00 87.38 89 PRO A CA 1
ATOM 677 C C . PRO A 1 89 ? 3.339 -3.329 14.676 1.00 87.38 89 PRO A C 1
ATOM 679 O O . PRO A 1 89 ? 4.220 -4.013 15.204 1.00 87.38 89 PRO A O 1
ATOM 682 N N . VAL A 1 90 ? 2.945 -3.526 13.421 1.00 91.88 90 VAL A N 1
ATOM 683 C CA . VAL A 1 90 ? 3.446 -4.610 12.568 1.00 91.88 90 VAL A CA 1
ATOM 684 C C . VAL A 1 90 ? 4.039 -4.020 11.298 1.00 91.88 90 VAL A C 1
ATOM 686 O O . VAL A 1 90 ? 3.513 -3.070 10.729 1.00 91.88 90 VAL A O 1
ATOM 689 N N . ARG A 1 91 ? 5.139 -4.604 10.831 1.00 93.12 91 ARG A N 1
ATOM 690 C CA . ARG A 1 91 ? 5.6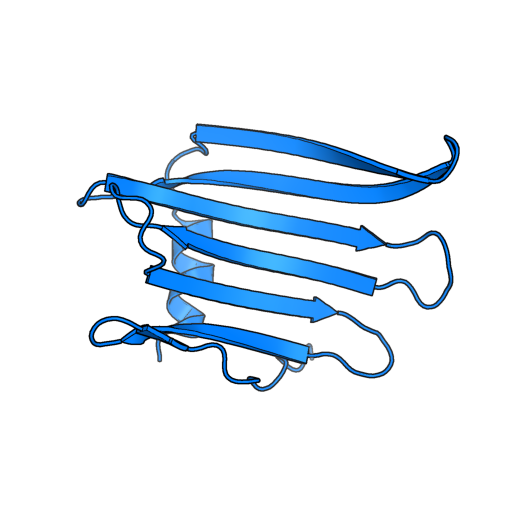68 -4.372 9.486 1.00 93.12 91 ARG A CA 1
ATOM 691 C C . ARG A 1 91 ? 5.580 -5.681 8.728 1.00 93.12 91 ARG A C 1
ATOM 693 O O . ARG A 1 91 ? 5.997 -6.703 9.254 1.00 93.12 91 ARG A O 1
ATOM 700 N N . ILE A 1 92 ? 5.082 -5.667 7.504 1.00 92.19 92 ILE A N 1
ATOM 701 C CA . ILE A 1 92 ? 5.096 -6.821 6.601 1.00 92.19 92 ILE A CA 1
ATOM 702 C C . ILE A 1 92 ? 5.966 -6.437 5.414 1.00 92.19 92 ILE A C 1
ATOM 704 O O . ILE A 1 92 ? 5.788 -5.370 4.831 1.00 92.19 92 ILE A O 1
ATOM 708 N N . LEU A 1 93 ? 6.934 -7.282 5.075 1.00 92.69 93 LEU A N 1
ATOM 709 C CA . LEU A 1 93 ? 7.782 -7.069 3.907 1.00 92.69 93 LEU A CA 1
ATOM 710 C C . LEU A 1 93 ? 7.454 -8.135 2.877 1.00 92.69 93 LEU A C 1
ATOM 712 O O . LEU A 1 93 ? 7.386 -9.308 3.215 1.00 92.69 93 LEU A O 1
ATOM 716 N N . GLY A 1 94 ? 7.258 -7.727 1.633 1.00 91.00 94 GLY A N 1
ATOM 717 C CA . GLY A 1 94 ? 7.080 -8.604 0.493 1.00 91.00 94 GLY A CA 1
ATOM 718 C C . GLY A 1 94 ? 8.261 -8.515 -0.450 1.00 91.00 94 GLY A C 1
ATOM 719 O O . GLY A 1 94 ? 8.730 -7.419 -0.758 1.00 91.00 94 GLY A O 1
ATOM 720 N N . GLN A 1 95 ? 8.745 -9.665 -0.907 1.00 87.81 95 GLN A N 1
ATOM 721 C CA . GLN A 1 95 ? 9.818 -9.735 -1.895 1.00 87.81 95 GLN A CA 1
ATOM 722 C C . GLN A 1 95 ? 9.527 -10.821 -2.928 1.00 87.81 95 GLN A C 1
ATOM 724 O O . GLN A 1 95 ? 9.078 -11.925 -2.589 1.00 87.81 95 GLN A O 1
ATOM 729 N N . ALA A 1 96 ? 9.820 -10.506 -4.188 1.00 86.56 96 ALA A N 1
ATOM 730 C CA . ALA A 1 96 ? 9.794 -11.475 -5.270 1.00 86.56 96 ALA A CA 1
ATOM 731 C C . ALA A 1 96 ? 10.912 -12.519 -5.104 1.00 86.56 96 ALA A C 1
ATOM 733 O O . ALA A 1 96 ? 12.077 -12.196 -4.873 1.00 86.56 96 ALA A O 1
ATOM 734 N N . GLY A 1 97 ? 10.546 -13.789 -5.248 1.00 80.56 97 GLY A N 1
ATOM 735 C CA . GLY A 1 97 ? 11.446 -14.930 -5.380 1.00 80.56 97 GLY A CA 1
ATOM 736 C C . GLY A 1 97 ? 11.214 -15.659 -6.704 1.00 80.56 97 GLY A C 1
ATOM 737 O O . GLY A 1 97 ? 10.523 -15.170 -7.596 1.00 80.56 97 GLY A O 1
ATOM 738 N N . ARG A 1 98 ? 11.763 -16.872 -6.848 1.00 78.94 98 ARG A N 1
ATOM 739 C CA . ARG A 1 98 ? 11.571 -17.698 -8.055 1.00 78.94 98 ARG A CA 1
ATOM 740 C C . ARG A 1 98 ? 10.109 -18.160 -8.183 1.00 78.94 98 ARG A C 1
ATOM 742 O O . ARG A 1 98 ? 9.742 -19.197 -7.639 1.00 78.94 98 ARG A O 1
ATOM 749 N N . GLY A 1 99 ? 9.286 -17.376 -8.880 1.00 79.06 99 GLY A N 1
ATOM 750 C CA . GLY A 1 99 ? 7.876 -17.676 -9.167 1.00 79.06 99 GLY A CA 1
ATOM 751 C C . GLY A 1 99 ? 6.924 -17.528 -7.976 1.00 79.06 99 GLY A C 1
ATOM 752 O O . GLY A 1 99 ? 5.816 -18.056 -8.013 1.00 79.06 99 GLY A O 1
ATOM 753 N N . ARG A 1 100 ? 7.352 -16.868 -6.894 1.00 86.94 100 ARG A N 1
ATOM 754 C CA . ARG A 1 100 ? 6.544 -16.650 -5.684 1.00 86.94 100 ARG A CA 1
ATOM 755 C C . ARG A 1 100 ? 6.811 -15.266 -5.118 1.00 86.94 100 ARG A C 1
ATOM 757 O O . ARG A 1 100 ? 7.946 -14.800 -5.166 1.00 86.94 100 AR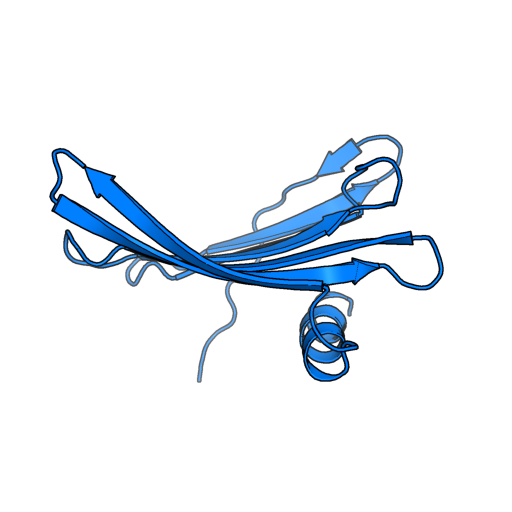G A O 1
ATOM 764 N N . PHE A 1 101 ? 5.796 -14.666 -4.514 1.00 88.56 101 PHE A N 1
ATOM 765 C CA . PHE A 1 101 ? 5.929 -13.456 -3.714 1.00 88.56 101 PHE A CA 1
ATOM 766 C C . PHE A 1 101 ? 5.675 -13.818 -2.251 1.00 88.56 101 PHE A C 1
ATOM 768 O O . PHE A 1 101 ? 4.610 -14.339 -1.923 1.00 88.56 101 PHE A O 1
ATOM 775 N N . THR A 1 102 ? 6.671 -13.631 -1.386 1.00 90.75 102 THR A N 1
ATOM 776 C CA . THR A 1 102 ? 6.587 -14.069 0.021 1.00 90.75 102 THR A CA 1
ATOM 777 C C . THR A 1 102 ? 6.358 -12.867 0.920 1.00 90.75 102 THR A C 1
ATOM 779 O O . THR A 1 102 ? 7.040 -11.866 0.736 1.00 90.75 102 THR A O 1
ATOM 782 N N . LEU A 1 103 ? 5.455 -12.989 1.898 1.00 89.88 103 LEU A N 1
ATOM 783 C CA . LEU A 1 103 ? 5.070 -11.931 2.840 1.00 89.88 103 LEU A CA 1
ATOM 784 C C . LEU A 1 103 ? 5.414 -12.294 4.299 1.00 89.88 103 LEU A C 1
ATOM 786 O O . LEU A 1 103 ? 4.511 -12.601 5.081 1.00 89.88 103 LEU A O 1
ATOM 790 N N . PRO A 1 104 ? 6.693 -12.339 4.705 1.00 84.94 104 PRO A N 1
ATOM 791 C CA . PRO A 1 104 ? 7.028 -12.534 6.108 1.00 84.94 104 PRO A CA 1
ATOM 792 C C . PRO A 1 104 ? 6.644 -11.322 6.979 1.00 84.94 104 PRO A C 1
ATOM 794 O O . PRO A 1 104 ? 6.771 -10.170 6.545 1.00 84.94 104 PRO A O 1
ATOM 797 N N . PRO A 1 105 ? 6.275 -11.552 8.252 1.00 80.88 105 PRO A N 1
ATOM 798 C CA . PRO A 1 105 ? 6.280 -10.487 9.242 1.00 80.88 105 PRO A CA 1
ATOM 799 C C . PRO A 1 105 ? 7.714 -9.964 9.424 1.00 80.88 105 PRO A C 1
ATOM 801 O O . PRO A 1 105 ? 8.675 -10.723 9.567 1.00 80.88 105 PRO A O 1
ATOM 804 N N . GLY A 1 106 ? 7.860 -8.648 9.401 1.00 78.62 106 GLY A N 1
ATOM 805 C CA . GLY A 1 106 ? 9.075 -7.902 9.696 1.00 78.62 106 GLY A CA 1
ATOM 806 C C . GLY A 1 106 ? 9.004 -7.235 11.071 1.00 78.62 106 GLY A C 1
ATOM 807 O O . GLY A 1 106 ? 7.960 -7.183 11.718 1.00 78.62 106 GLY A O 1
ATOM 808 N N . ARG A 1 107 ? 10.135 -6.696 11.539 1.00 76.88 107 ARG A N 1
ATOM 809 C CA . ARG A 1 107 ? 10.138 -5.878 12.760 1.00 76.88 107 ARG A CA 1
ATOM 810 C C . ARG A 1 107 ? 9.625 -4.467 12.457 1.00 76.88 107 ARG A C 1
ATOM 812 O O . ARG A 1 107 ? 10.125 -3.869 11.502 1.00 76.88 107 ARG A O 1
ATOM 819 N N . PRO A 1 108 ? 8.718 -3.910 13.279 1.00 75.94 108 PRO A N 1
ATOM 820 C CA . PRO A 1 108 ? 8.333 -2.510 13.173 1.00 75.94 108 PRO A CA 1
ATOM 821 C C . PRO A 1 108 ? 9.534 -1.608 13.479 1.00 75.94 108 PRO A C 1
ATOM 823 O O . PRO A 1 108 ? 10.409 -1.938 14.289 1.00 75.94 108 PRO A O 1
ATOM 826 N N . GLU A 1 109 ? 9.586 -0.454 12.827 1.00 66.38 109 GLU A N 1
ATOM 827 C CA . GLU A 1 109 ? 10.620 0.544 13.073 1.00 66.38 109 GLU A CA 1
ATOM 828 C C . GLU A 1 109 ? 10.312 1.285 14.373 1.00 66.38 109 GLU A C 1
ATOM 830 O O . GLU A 1 109 ? 9.258 1.904 14.518 1.00 66.38 109 GLU A O 1
ATOM 835 N N . ARG A 1 110 ? 11.218 1.201 15.354 1.00 58.66 110 ARG A N 1
ATOM 836 C CA . ARG A 1 110 ? 11.080 1.953 16.604 1.00 58.66 110 ARG A CA 1
ATOM 837 C C . ARG A 1 110 ? 11.251 3.437 16.287 1.00 58.66 110 ARG A C 1
ATOM 839 O O . ARG A 1 110 ? 12.381 3.894 16.130 1.00 58.66 110 ARG A O 1
ATOM 846 N N . ARG A 1 111 ? 10.148 4.186 16.205 1.00 55.47 111 ARG A N 1
ATOM 847 C CA . ARG A 1 111 ? 10.207 5.653 16.260 1.00 55.47 111 ARG A CA 1
ATOM 848 C C . ARG A 1 111 ? 10.800 6.035 17.623 1.00 55.47 111 ARG A C 1
ATOM 850 O O . ARG A 1 111 ? 10.250 5.646 18.651 1.00 55.47 111 ARG A O 1
ATOM 857 N N . ARG A 1 112 ? 11.976 6.668 17.601 1.00 43.34 112 ARG A N 1
ATOM 858 C CA . ARG A 1 112 ? 12.581 7.328 18.764 1.00 43.34 112 ARG A CA 1
ATOM 859 C C . ARG A 1 112 ? 11.916 8.674 18.994 1.00 43.34 112 ARG A C 1
ATOM 861 O O . ARG A 1 112 ? 11.510 9.284 17.980 1.00 43.34 112 ARG A O 1
#

Foldseek 3Di:
DPPVVLVVCVVPADAFPDWDKDFDDDPNHGQKMKTKTKGFDPDQTWIWMWMWIWGVNDPPIKIWTKIWTAGNVRHTAKIWIWIPDVVDTWIWIWHDDDVDIDTDIDDDDDDD

Solvent-accessible surface area (backbone atoms only — not comparable to full-atom values): 6244 Å² total; per-residue (Å²): 131,65,75,69,51,55,61,51,51,65,75,69,49,72,80,60,76,44,71,54,73,52,75,44,63,55,98,84,41,74,38,29,42,32,40,40,40,31,32,73,30,75,91,83,40,30,32,33,40,42,38,42,33,42,33,66,69,56,86,82,42,39,34,41,36,43,36,40,34,29,38,64,87,66,49,64,50,38,34,40,36,36,35,47,33,90,88,64,55,42,20,35,39,31,43,55,53,97,92,46,74,48,73,51,82,46,80,53,80,81,84,126

Radius of gyration: 15.23 Å; Cα contacts (8 Å, |Δi|>4): 236; chains: 1; bounding box: 43×32×38 Å